Protein AF-T0U443-F1 (afdb_monomer)

Secondary structure (DSSP, 8-state):
----HHHHHHHTTT--TT--EEEEEEEEEETTEEEEEEEEEEE-----EEEEES-GGGHHHHHHHHHHSEEEEEEEEEETTTTEEEEEEEEEE---HHHHHHHHHHSSEEEE-

pLDDT: mean 70.46, std 12.58, range [42.12, 86.62]

Radius of gyration: 17.93 Å; Cα contacts (8 Å, |Δi|>4): 178; chains: 1; bounding box: 34×36×50 Å

Solvent-accessible surface area (backbone atoms only — not comparable to full-atom values): 6724 Å² total; per-residue (Å²): 137,77,81,55,68,78,59,45,68,72,40,58,84,72,60,54,94,90,66,52,64,45,74,46,53,54,76,42,77,54,93,94,38,84,42,62,47,75,75,46,79,44,66,54,61,80,52,29,40,36,37,33,28,60,61,72,92,47,48,70,58,50,52,52,52,44,66,74,38,65,39,83,28,43,36,32,42,31,29,60,74,78,70,40,78,45,70,48,80,96,45,32,26,51,97,42,73,68,59,50,52,61,42,51,77,74,26,81,43,74,46,83,76

Foldseek 3Di:
DDDDVVNCVVCVVVDDPPWAKDFDFDWDADPNDTDTDTPDIATPDPKAKEFEAQDCPCVVVLQVLLVVFADRHWYWYAHPPVRDIDTDDPGHGDPDVVSLVVSVVHTVDIDID

Structure (mmCIF, N/CA/C/O backbone):
data_AF-T0U443-F1
#
_entry.id   AF-T0U443-F1
#
loop_
_atom_site.group_PDB
_atom_site.id
_atom_site.type_symbol
_atom_site.label_atom_id
_atom_site.label_alt_id
_atom_site.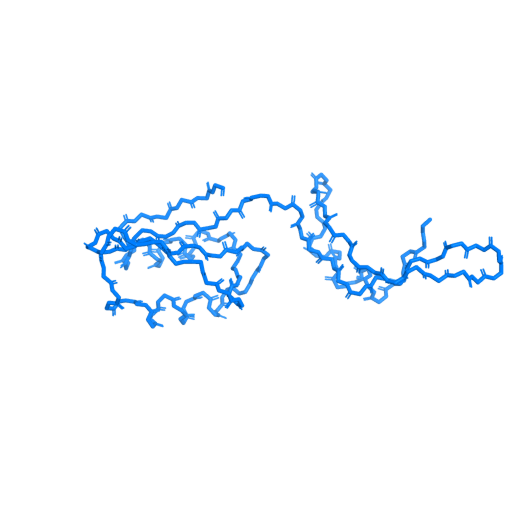label_comp_id
_atom_site.label_asym_id
_atom_site.label_entity_id
_atom_site.label_seq_id
_atom_site.pdbx_PDB_ins_code
_atom_site.Cartn_x
_atom_site.Cartn_y
_atom_site.Cartn_z
_atom_site.occupancy
_atom_site.B_iso_or_equiv
_atom_site.auth_seq_id
_atom_site.auth_comp_id
_atom_site.auth_asym_id
_atom_site.auth_atom_id
_atom_site.pdbx_PDB_model_num
ATOM 1 N N . MET A 1 1 ? 9.641 -17.216 -24.877 1.00 45.38 1 MET A N 1
ATOM 2 C CA . MET A 1 1 ? 9.963 -16.451 -23.655 1.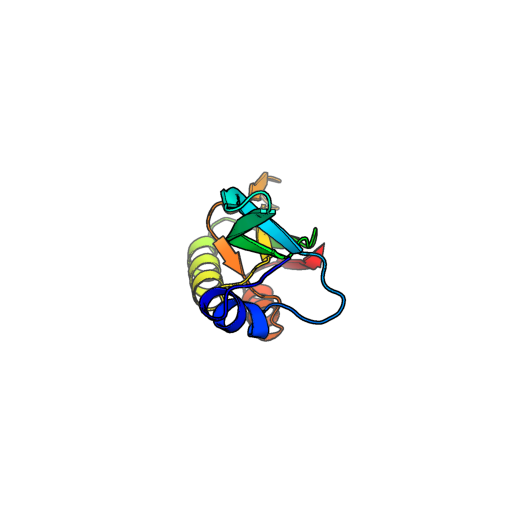00 45.38 1 MET A CA 1
ATOM 3 C C . MET A 1 1 ? 10.814 -17.357 -22.782 1.00 45.38 1 MET A C 1
ATOM 5 O O . MET A 1 1 ? 10.362 -18.453 -22.486 1.00 45.38 1 MET A O 1
ATOM 9 N N . THR A 1 2 ? 12.047 -16.969 -22.462 1.00 43.12 2 THR A N 1
ATOM 10 C CA . THR A 1 2 ? 12.958 -17.793 -21.651 1.00 43.12 2 THR A CA 1
ATOM 11 C C . THR A 1 2 ? 13.102 -17.120 -20.297 1.00 43.12 2 THR A C 1
ATOM 13 O O . THR A 1 2 ? 13.624 -16.013 -20.217 1.00 43.12 2 THR A O 1
ATOM 16 N N . LEU A 1 3 ? 12.569 -17.749 -19.253 1.00 42.12 3 LEU A N 1
ATOM 17 C CA . LEU A 1 3 ? 12.706 -17.277 -17.880 1.00 42.12 3 LEU A CA 1
ATOM 18 C C . LEU A 1 3 ? 14.033 -17.794 -17.326 1.00 42.12 3 LEU A C 1
ATOM 20 O O . LEU A 1 3 ? 14.283 -18.998 -17.334 1.00 42.12 3 LEU A O 1
ATOM 24 N N . PHE A 1 4 ? 14.886 -16.885 -16.861 1.00 52.31 4 PHE A N 1
ATOM 25 C CA . PHE A 1 4 ? 16.109 -17.265 -16.165 1.00 52.31 4 PHE A CA 1
ATOM 26 C C . PHE A 1 4 ? 15.750 -17.861 -14.791 1.00 52.31 4 PHE A C 1
ATOM 28 O O . PHE A 1 4 ? 14.891 -17.310 -14.091 1.00 52.31 4 PHE A O 1
ATOM 35 N N . PRO A 1 5 ? 16.388 -18.972 -14.381 1.00 49.19 5 PRO A N 1
ATOM 36 C CA . PRO A 1 5 ? 16.029 -19.699 -13.161 1.00 49.19 5 PRO A CA 1
ATOM 37 C C . PRO A 1 5 ? 16.182 -18.858 -11.881 1.00 49.19 5 PRO A C 1
ATOM 39 O O . PRO A 1 5 ? 15.436 -19.055 -10.924 1.00 49.19 5 PRO A O 1
ATOM 42 N N . GLU A 1 6 ? 17.079 -17.871 -11.875 1.00 45.06 6 GLU A N 1
ATOM 43 C CA . GLU A 1 6 ? 17.308 -16.964 -10.738 1.00 45.06 6 GLU A CA 1
ATOM 44 C C . GLU A 1 6 ? 16.124 -16.015 -10.487 1.00 45.06 6 GLU A C 1
ATOM 46 O O . GLU A 1 6 ? 15.770 -15.723 -9.344 1.00 45.06 6 GLU A O 1
ATOM 51 N N . THR A 1 7 ? 15.456 -15.583 -11.559 1.00 47.66 7 THR A N 1
ATOM 52 C CA . THR A 1 7 ? 14.219 -14.799 -11.499 1.00 47.66 7 THR A CA 1
ATOM 53 C C . THR A 1 7 ? 13.030 -15.697 -11.161 1.00 47.66 7 THR A C 1
ATOM 55 O O . THR A 1 7 ? 12.191 -15.330 -10.341 1.00 47.66 7 THR A O 1
ATOM 58 N N . TYR A 1 8 ? 12.980 -16.904 -11.732 1.00 47.75 8 TYR A N 1
ATOM 59 C CA . TYR A 1 8 ? 11.914 -17.866 -11.460 1.00 47.75 8 TYR A CA 1
ATOM 60 C C . TYR A 1 8 ? 11.851 -18.228 -9.972 1.00 47.75 8 TYR A C 1
ATOM 62 O O . TYR A 1 8 ? 10.782 -18.161 -9.387 1.00 47.75 8 TYR A O 1
ATOM 70 N N . ASN A 1 9 ? 12.980 -18.487 -9.309 1.00 50.66 9 ASN A N 1
ATOM 71 C CA . ASN A 1 9 ? 12.982 -18.856 -7.887 1.00 50.66 9 ASN A CA 1
ATOM 72 C C . ASN A 1 9 ? 12.467 -17.744 -6.950 1.00 50.66 9 ASN A C 1
ATOM 74 O O . ASN A 1 9 ? 11.809 -18.036 -5.955 1.00 50.66 9 ASN A O 1
ATOM 78 N N . ARG A 1 10 ? 12.713 -16.462 -7.266 1.00 51.81 10 ARG A N 1
ATOM 79 C CA . ARG A 1 10 ? 12.189 -15.334 -6.468 1.00 51.81 10 ARG A CA 1
ATOM 80 C C . ARG A 1 10 ? 10.702 -15.081 -6.685 1.00 51.81 10 ARG A C 1
ATOM 82 O O . ARG A 1 10 ? 10.015 -14.683 -5.748 1.00 51.81 10 ARG A O 1
ATOM 89 N N . PHE A 1 11 ? 10.208 -15.302 -7.900 1.00 51.84 11 PHE A N 1
ATOM 90 C CA . PHE A 1 11 ? 8.817 -15.028 -8.247 1.00 51.84 11 PHE A CA 1
ATOM 91 C C . PHE A 1 11 ? 7.921 -16.269 -8.215 1.00 51.84 11 PHE A C 1
ATOM 93 O O . PHE A 1 11 ? 6.710 -16.111 -8.171 1.00 51.84 11 PHE A O 1
ATOM 100 N N . SER A 1 12 ? 8.457 -17.489 -8.130 1.00 46.56 12 SER A N 1
ATOM 101 C CA . SER A 1 12 ? 7.655 -18.721 -8.066 1.00 46.56 12 SER A CA 1
ATOM 102 C C . SER A 1 12 ? 6.815 -18.817 -6.786 1.00 46.56 12 SER A C 1
ATOM 104 O O . SER A 1 12 ? 5.782 -19.475 -6.804 1.00 46.56 12 SER A O 1
ATOM 106 N N . SER A 1 13 ? 7.200 -18.132 -5.701 1.00 50.38 13 SER A N 1
ATOM 107 C CA . SER A 1 13 ? 6.357 -17.998 -4.496 1.00 50.38 13 SER A CA 1
ATOM 108 C C . SER A 1 13 ? 5.279 -16.908 -4.611 1.00 50.38 13 SER A C 1
ATOM 110 O O . SER A 1 13 ? 4.326 -16.905 -3.837 1.00 50.38 13 SER A O 1
ATOM 112 N N . LEU A 1 14 ? 5.421 -15.971 -5.556 1.00 50.62 14 LEU A N 1
ATOM 113 C CA . LEU A 1 14 ? 4.515 -14.830 -5.779 1.00 50.62 14 LEU A CA 1
ATOM 114 C C . LEU A 1 14 ? 3.580 -15.033 -6.980 1.00 50.62 14 LEU A C 1
ATOM 116 O O . LEU A 1 14 ? 2.516 -14.411 -7.046 1.00 50.62 14 LEU A O 1
ATOM 120 N N . ILE A 1 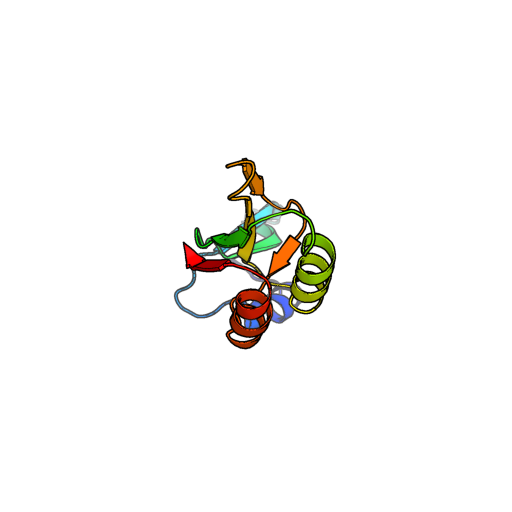15 ? 3.969 -15.889 -7.923 1.00 53.59 15 ILE A N 1
ATOM 121 C CA . ILE A 1 15 ? 3.215 -16.224 -9.125 1.00 53.59 15 ILE A CA 1
ATOM 122 C C . ILE A 1 15 ? 2.295 -17.397 -8.795 1.00 53.59 15 ILE A C 1
ATOM 124 O O . ILE A 1 15 ? 2.694 -18.555 -8.846 1.00 53.59 15 ILE A O 1
ATOM 128 N N . LYS A 1 16 ? 1.050 -17.086 -8.428 1.00 48.97 16 LYS A N 1
ATOM 129 C CA . LYS A 1 16 ? -0.032 -18.070 -8.416 1.00 48.97 16 LYS A CA 1
ATOM 130 C C . LYS A 1 16 ? -0.624 -18.143 -9.819 1.00 48.97 16 LYS A C 1
ATOM 132 O O . LYS A 1 16 ? -0.865 -17.110 -10.445 1.00 48.97 16 LYS A O 1
ATOM 137 N N . GLU A 1 17 ? -0.872 -19.359 -10.295 1.00 42.81 17 GLU A N 1
ATOM 138 C CA . GLU A 1 17 ? -1.655 -19.585 -11.512 1.00 42.81 17 GLU A CA 1
ATOM 139 C C . GLU A 1 17 ? -2.965 -18.778 -11.456 1.00 42.81 17 GLU A C 1
ATOM 141 O O . GLU A 1 17 ? -3.684 -18.809 -10.457 1.00 42.81 17 GLU A O 1
ATOM 146 N N . GLY A 1 18 ? -3.235 -18.004 -12.512 1.00 44.47 18 GLY A N 1
ATOM 147 C CA . GLY A 1 18 ? -4.407 -17.125 -12.618 1.00 44.47 18 GLY A CA 1
ATOM 148 C C . GLY A 1 18 ? -4.203 -15.661 -12.197 1.00 44.47 18 GLY A C 1
ATOM 149 O O . GLY A 1 18 ? -5.141 -14.875 -12.312 1.00 44.47 18 GLY A O 1
ATOM 150 N N . GLY A 1 19 ? -3.013 -15.261 -11.735 1.00 49.69 19 GLY A N 1
ATOM 151 C CA . GLY A 1 19 ? -2.697 -13.854 -11.458 1.00 49.69 19 GLY A CA 1
ATOM 152 C C . GLY A 1 19 ? -2.267 -13.079 -12.710 1.00 49.69 19 GLY A C 1
ATOM 153 O O . GLY A 1 19 ? -1.519 -13.588 -13.543 1.00 49.69 19 GLY A O 1
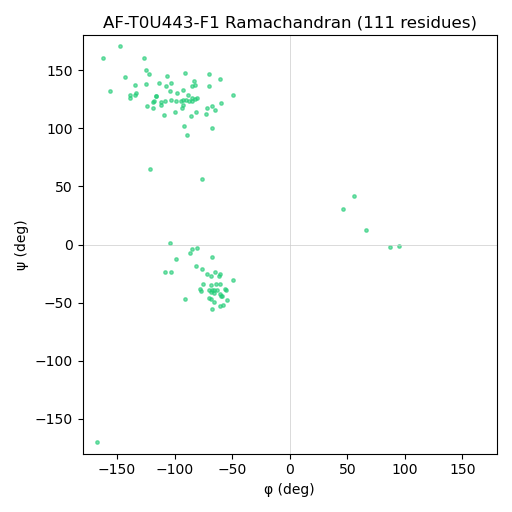ATOM 154 N N . PHE A 1 20 ? -2.702 -11.824 -12.836 1.00 54.53 20 PHE A N 1
ATOM 155 C CA . PHE A 1 20 ? -2.115 -10.888 -13.796 1.00 54.53 20 PHE A CA 1
ATOM 156 C C . PHE A 1 20 ? -0.853 -10.281 -13.175 1.00 54.53 20 PHE A C 1
ATOM 158 O O . PHE A 1 20 ? -0.866 -9.903 -12.004 1.00 54.53 20 PHE A O 1
ATOM 165 N N . TYR A 1 21 ? 0.229 -10.154 -13.945 1.00 60.81 21 TYR A N 1
ATOM 166 C CA . TYR A 1 21 ? 1.505 -9.593 -13.484 1.00 60.81 21 TYR A CA 1
ATOM 167 C C . TYR A 1 21 ? 2.035 -8.577 -14.503 1.00 60.81 21 TYR A C 1
ATOM 169 O O . TYR A 1 21 ? 2.111 -8.871 -15.695 1.00 60.81 21 TYR A O 1
ATOM 177 N N . TYR A 1 22 ? 2.416 -7.389 -14.034 1.00 60.78 22 TYR A N 1
ATOM 178 C CA . TYR A 1 22 ? 3.203 -6.428 -14.795 1.00 60.78 22 TYR A CA 1
ATOM 179 C C . TYR A 1 22 ? 4.669 -6.833 -14.707 1.00 60.78 22 TYR A C 1
ATOM 181 O O . TYR A 1 22 ? 5.281 -6.807 -13.639 1.00 60.78 22 TYR A O 1
ATOM 189 N N . LEU A 1 23 ? 5.225 -7.225 -15.847 1.00 68.25 23 LEU A N 1
ATOM 190 C CA . LEU A 1 23 ? 6.631 -7.566 -15.982 1.00 68.25 23 LEU A CA 1
ATOM 191 C C . LEU A 1 23 ? 7.348 -6.365 -16.594 1.00 68.25 23 LEU A C 1
ATOM 193 O O . LEU A 1 23 ? 7.103 -6.014 -17.747 1.00 68.25 23 LEU A O 1
ATOM 197 N N . THR A 1 24 ? 8.242 -5.749 -15.832 1.00 67.38 24 THR A N 1
ATOM 198 C CA . THR A 1 24 ? 9.094 -4.662 -16.310 1.00 67.38 24 THR A CA 1
ATOM 199 C C . THR A 1 24 ? 10.483 -5.229 -16.545 1.00 67.38 24 THR A C 1
ATOM 201 O O . THR A 1 24 ? 11.097 -5.828 -15.663 1.00 67.38 24 THR A O 1
ATOM 204 N N . GLY A 1 25 ? 11.000 -5.073 -17.755 1.00 70.81 25 GLY A N 1
ATOM 205 C CA . GLY A 1 25 ? 12.280 -5.653 -18.123 1.00 70.81 25 GLY A CA 1
ATOM 206 C C . GLY A 1 25 ? 12.867 -5.001 -19.357 1.00 70.81 25 GLY A C 1
ATOM 207 O O . GLY A 1 25 ? 12.163 -4.360 -20.136 1.00 70.81 25 GLY A O 1
ATOM 208 N N . LYS A 1 26 ? 14.176 -5.164 -19.527 1.00 73.88 26 LYS A N 1
ATOM 209 C CA . LYS A 1 26 ? 14.885 -4.666 -20.700 1.00 73.88 26 LYS A CA 1
ATOM 210 C C . LYS A 1 26 ? 14.830 -5.731 -21.787 1.00 73.88 26 LYS A C 1
ATOM 212 O O . LYS A 1 26 ? 15.256 -6.865 -21.569 1.00 73.88 26 LYS A O 1
ATOM 217 N N . ILE A 1 27 ? 14.309 -5.368 -22.952 1.00 73.88 27 ILE A N 1
ATOM 218 C CA . ILE A 1 27 ? 14.350 -6.232 -24.131 1.00 73.88 27 ILE A CA 1
ATOM 219 C C . ILE A 1 27 ? 15.737 -6.099 -24.758 1.00 73.88 27 ILE A C 1
ATOM 221 O O . ILE A 1 27 ? 16.205 -4.990 -25.012 1.00 73.88 27 ILE A O 1
ATOM 225 N N . GLN A 1 28 ? 16.409 -7.227 -24.965 1.00 76.31 28 GLN A N 1
ATOM 226 C CA . GLN A 1 28 ? 17.676 -7.308 -25.680 1.00 76.31 28 GLN A CA 1
ATOM 227 C C . GLN A 1 28 ? 17.549 -8.312 -26.819 1.00 76.31 28 GLN A C 1
ATOM 229 O O . GLN A 1 28 ? 16.976 -9.387 -26.654 1.00 76.31 28 GLN A O 1
ATOM 234 N N . GLU A 1 29 ? 18.098 -7.962 -27.973 1.00 75.19 29 GLU A N 1
ATOM 235 C CA . GLU A 1 29 ? 18.216 -8.877 -29.098 1.00 75.19 29 GLU A CA 1
ATOM 236 C C . GLU A 1 29 ? 19.580 -9.561 -29.037 1.00 75.19 29 GLU A C 1
ATOM 238 O O . GLU A 1 29 ? 20.619 -8.902 -28.959 1.00 75.19 29 GLU A O 1
ATOM 243 N N . ARG A 1 30 ? 19.581 -10.894 -29.024 1.00 76.06 30 ARG A N 1
ATOM 244 C CA . ARG A 1 30 ? 20.804 -11.695 -29.065 1.00 76.06 30 ARG A CA 1
ATOM 245 C C . ARG A 1 30 ? 20.561 -12.870 -30.002 1.00 76.06 30 ARG A C 1
ATOM 247 O O . ARG A 1 30 ? 19.565 -13.574 -29.842 1.00 76.06 30 ARG A O 1
ATOM 254 N N . ASP A 1 31 ? 21.430 -13.046 -30.994 1.00 70.50 31 ASP A N 1
ATOM 255 C CA . ASP A 1 31 ? 21.291 -14.094 -32.020 1.00 70.50 31 ASP A CA 1
ATOM 256 C C . ASP A 1 31 ? 19.943 -14.048 -32.777 1.00 70.50 31 ASP A C 1
ATOM 258 O O . ASP A 1 31 ? 19.281 -15.064 -32.990 1.00 70.50 31 ASP A O 1
ATOM 262 N N . GLY A 1 32 ? 19.471 -12.844 -33.128 1.00 77.94 32 GLY A N 1
ATOM 263 C CA . GLY A 1 32 ? 18.199 -12.659 -33.845 1.00 77.94 32 GLY A CA 1
ATOM 264 C C . GLY A 1 32 ? 16.956 -13.063 -33.042 1.00 77.94 32 GLY A C 1
ATOM 265 O O . GLY A 1 32 ? 15.862 -13.186 -33.593 1.00 77.94 32 GLY A O 1
ATOM 266 N N . ARG A 1 33 ? 17.105 -13.294 -31.731 1.00 72.44 33 ARG A N 1
ATOM 267 C CA . ARG A 1 33 ? 16.008 -13.603 -30.815 1.00 72.44 33 ARG A CA 1
ATOM 268 C C . ARG A 1 33 ? 15.874 -12.497 -29.781 1.00 72.44 33 ARG A C 1
ATOM 270 O O . ARG A 1 33 ? 16.822 -12.156 -29.076 1.00 72.44 33 ARG A O 1
ATOM 277 N N . LEU A 1 34 ? 14.657 -11.980 -29.658 1.00 70.12 34 LEU A N 1
ATOM 278 C CA . LEU A 1 34 ? 14.287 -11.048 -28.601 1.00 70.12 34 LEU A CA 1
ATOM 279 C C . LEU A 1 34 ? 14.215 -11.805 -27.268 1.00 70.12 34 LEU A C 1
ATOM 281 O O . LEU A 1 34 ? 13.408 -12.721 -27.093 1.00 70.12 34 LEU A O 1
ATOM 285 N N . GLN A 1 35 ? 15.064 -11.416 -26.323 1.00 65.50 35 GLN A N 1
ATOM 286 C CA . GLN A 1 35 ? 15.075 -11.909 -24.952 1.00 65.50 35 GLN A CA 1
ATOM 287 C C . GLN A 1 35 ? 14.755 -10.759 -24.001 1.00 65.50 35 GLN A C 1
ATOM 289 O O . GLN A 1 35 ? 15.376 -9.699 -24.041 1.00 65.50 35 GLN A O 1
ATOM 294 N N . MET A 1 36 ? 13.776 -10.964 -23.126 1.00 64.38 36 MET A N 1
ATOM 295 C CA . MET A 1 36 ? 13.442 -9.998 -22.086 1.00 64.38 36 MET A CA 1
ATOM 296 C C . MET A 1 36 ? 14.199 -10.362 -20.814 1.00 64.38 36 MET A C 1
ATOM 298 O O . MET A 1 36 ? 13.973 -11.427 -20.242 1.00 64.38 36 MET A O 1
ATOM 302 N N . ILE A 1 37 ? 15.079 -9.470 -20.365 1.00 69.94 37 ILE A N 1
ATOM 303 C CA . ILE A 1 37 ? 15.671 -9.567 -19.034 1.00 69.94 37 ILE A CA 1
ATOM 304 C C . ILE A 1 37 ? 14.712 -8.896 -18.063 1.00 69.94 37 ILE A C 1
ATOM 306 O O . ILE A 1 37 ? 14.521 -7.679 -18.105 1.00 69.94 37 ILE A O 1
ATOM 310 N N . LEU A 1 38 ? 14.088 -9.709 -17.217 1.00 64.31 38 LEU A N 1
ATOM 311 C CA . LEU A 1 38 ? 13.160 -9.242 -16.202 1.00 64.31 38 LEU A CA 1
ATOM 312 C C . LEU A 1 38 ? 13.920 -8.425 -15.151 1.00 64.31 38 LEU A C 1
ATOM 314 O O . LEU A 1 38 ? 14.824 -8.950 -14.504 1.00 64.31 38 LEU A O 1
ATOM 318 N N . ALA A 1 39 ? 13.563 -7.154 -14.991 1.00 64.12 39 ALA A N 1
ATOM 319 C CA . ALA A 1 39 ? 14.114 -6.305 -13.940 1.00 64.12 39 ALA A CA 1
ATOM 320 C C . ALA A 1 39 ? 13.235 -6.387 -12.684 1.00 64.12 39 ALA A C 1
ATOM 322 O O . ALA A 1 39 ? 13.733 -6.629 -11.589 1.00 64.12 39 ALA A O 1
ATOM 323 N N . GLU A 1 40 ? 11.918 -6.276 -12.866 1.00 57.72 40 GLU A N 1
ATOM 324 C CA . GLU A 1 40 ? 10.912 -6.358 -11.811 1.00 57.72 40 GLU A CA 1
ATOM 325 C C . GLU A 1 40 ? 9.659 -7.079 -12.318 1.00 57.72 40 GLU A C 1
ATOM 327 O O . GLU A 1 40 ? 9.244 -6.910 -13.464 1.00 57.72 40 GLU A O 1
ATOM 332 N N . ALA A 1 41 ? 9.029 -7.861 -11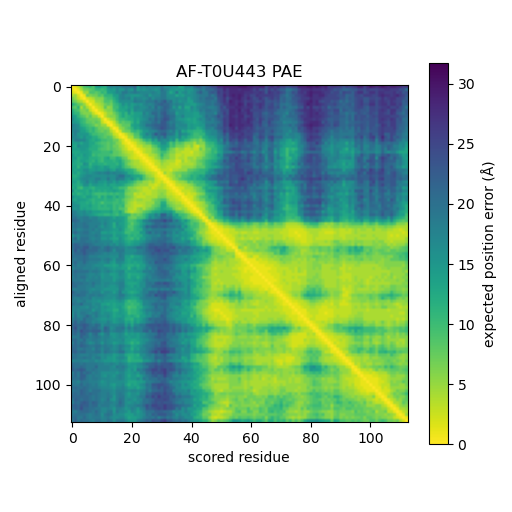.445 1.00 59.00 41 ALA A N 1
ATOM 333 C CA . ALA A 1 41 ? 7.671 -8.350 -11.637 1.00 59.00 41 ALA A CA 1
ATOM 334 C C . ALA A 1 41 ? 6.808 -7.821 -10.495 1.00 59.00 41 ALA A C 1
ATOM 336 O O . ALA A 1 41 ? 7.091 -8.059 -9.321 1.00 59.00 41 ALA A O 1
ATOM 337 N N . GLN A 1 42 ? 5.749 -7.103 -10.844 1.00 59.19 42 GLN A N 1
ATOM 338 C CA . GLN A 1 42 ? 4.731 -6.635 -9.915 1.00 59.19 42 GLN A CA 1
ATOM 339 C C . GLN A 1 42 ? 3.426 -7.350 -10.240 1.00 59.19 42 GLN A C 1
ATOM 341 O O . GLN A 1 42 ? 3.085 -7.537 -11.404 1.00 59.19 42 GLN A O 1
ATOM 346 N N . LEU A 1 43 ? 2.682 -7.775 -9.222 1.00 57.34 43 LEU A N 1
ATOM 347 C CA . LEU A 1 43 ? 1.331 -8.286 -9.432 1.00 57.34 43 LEU A CA 1
ATOM 348 C C . LEU A 1 43 ? 0.506 -7.157 -10.071 1.00 57.34 43 LEU A C 1
ATOM 350 O O . LEU A 1 43 ? 0.394 -6.074 -9.501 1.00 57.34 43 LEU A O 1
ATOM 354 N N . ALA A 1 44 ? -0.067 -7.396 -11.249 1.00 51.41 44 ALA A N 1
ATOM 355 C CA . ALA A 1 44 ? -1.031 -6.513 -11.895 1.00 51.41 44 ALA A CA 1
ATOM 356 C C . ALA A 1 44 ? -2.385 -6.661 -11.202 1.00 51.41 44 ALA A C 1
ATOM 358 O O . ALA A 1 44 ? -3.393 -7.005 -11.816 1.00 51.41 44 ALA A O 1
ATOM 359 N N . THR A 1 45 ? -2.393 -6.436 -9.892 1.00 56.88 45 THR A N 1
ATOM 360 C CA . THR A 1 45 ? -3.628 -6.274 -9.150 1.00 56.88 45 THR A CA 1
ATOM 361 C C . THR A 1 45 ? -3.958 -4.791 -9.085 1.00 56.88 45 THR A C 1
ATOM 363 O O . THR A 1 45 ? -3.105 -3.953 -8.792 1.00 56.88 45 THR A O 1
ATOM 366 N N . ASN A 1 46 ? -5.211 -4.460 -9.380 1.00 57.94 46 ASN A N 1
ATOM 367 C CA . ASN A 1 46 ? -5.760 -3.143 -9.072 1.00 57.94 46 ASN A CA 1
ATOM 368 C C . ASN A 1 46 ? -6.182 -3.038 -7.602 1.00 57.94 46 ASN A C 1
ATOM 370 O O . ASN A 1 46 ? -6.588 -1.954 -7.193 1.00 57.94 46 ASN A O 1
ATOM 374 N N . GLU A 1 47 ? -6.073 -4.122 -6.821 1.00 66.50 47 GLU A N 1
ATOM 375 C CA . GLU A 1 47 ? -6.411 -4.111 -5.402 1.00 66.50 47 GLU A CA 1
ATOM 376 C C . GLU A 1 47 ? -5.451 -3.189 -4.645 1.00 66.50 47 GLU A C 1
ATOM 378 O O . GLU A 1 47 ? -4.244 -3.419 -4.538 1.00 66.50 47 GLU A O 1
ATOM 383 N N . LYS A 1 48 ? -6.013 -2.130 -4.082 1.00 77.00 48 LYS A N 1
ATOM 384 C CA . LYS A 1 48 ? -5.363 -1.215 -3.158 1.00 77.00 48 LYS A CA 1
ATOM 385 C C . LYS A 1 48 ? -5.915 -1.475 -1.772 1.00 77.00 48 LYS A C 1
ATOM 387 O O . LYS A 1 48 ? -7.096 -1.782 -1.582 1.00 77.00 48 LYS A O 1
ATOM 392 N N . PHE A 1 49 ? -5.047 -1.332 -0.787 1.00 81.81 49 PHE A N 1
ATOM 393 C CA . PHE A 1 49 ? -5.430 -1.477 0.598 1.00 81.81 49 PHE A CA 1
ATOM 394 C C . PHE A 1 49 ? -5.821 -0.117 1.167 1.00 81.81 49 PHE A C 1
ATOM 396 O O . PHE A 1 49 ? -4.967 0.720 1.450 1.00 81.81 49 PHE A O 1
ATOM 403 N N . TRP A 1 50 ? -7.121 0.119 1.288 1.00 85.00 50 TRP A N 1
ATOM 404 C CA . TRP A 1 50 ? -7.681 1.342 1.842 1.00 85.00 50 TRP A CA 1
ATOM 405 C C . TRP A 1 50 ? -7.825 1.215 3.350 1.00 85.00 50 TRP A C 1
ATOM 407 O O . TRP A 1 50 ? -8.444 0.282 3.853 1.00 85.00 50 TRP A O 1
ATOM 417 N N . ILE A 1 51 ? -7.303 2.195 4.067 1.00 84.19 51 ILE A N 1
ATOM 418 C CA . ILE A 1 51 ? -7.349 2.283 5.517 1.00 84.19 51 ILE A CA 1
ATOM 419 C C . ILE A 1 51 ? -7.988 3.619 5.865 1.00 84.19 51 ILE A C 1
ATOM 421 O O . ILE A 1 51 ? -7.476 4.674 5.497 1.00 84.19 51 ILE A O 1
ATOM 425 N N . GLN A 1 52 ? -9.112 3.577 6.565 1.00 85.50 52 GLN A N 1
ATOM 426 C CA . GLN A 1 52 ? -9.829 4.750 7.035 1.00 85.50 52 GLN A CA 1
ATOM 427 C C . GLN A 1 52 ? -9.483 5.009 8.498 1.00 85.50 52 GLN A C 1
ATOM 429 O O . GLN A 1 52 ? -9.644 4.141 9.356 1.00 85.50 52 GLN A O 1
ATOM 434 N N . LEU A 1 53 ? -8.992 6.211 8.757 1.00 84.50 53 LEU A N 1
ATOM 435 C CA . LEU A 1 53 ? -8.445 6.677 10.021 1.00 84.50 53 LEU A CA 1
ATOM 436 C C . LEU A 1 53 ? -9.216 7.905 10.473 1.00 84.50 53 LEU A C 1
ATOM 438 O O . LEU A 1 53 ? -9.621 8.708 9.640 1.00 84.50 53 LEU A O 1
ATOM 442 N N . LEU A 1 54 ? -9.367 8.079 11.782 1.00 79.94 54 LEU A N 1
ATOM 443 C CA . LEU A 1 54 ? -9.851 9.343 12.335 1.00 79.94 54 LEU A CA 1
ATOM 444 C C . LEU A 1 54 ? -8.811 10.441 12.121 1.00 79.94 54 LEU A C 1
ATOM 446 O O . LEU A 1 54 ? -9.104 11.438 11.476 1.00 79.94 54 LEU A O 1
ATOM 450 N N . ASP A 1 55 ? -7.589 10.205 12.598 1.00 79.44 55 ASP A N 1
ATOM 451 C CA . ASP A 1 55 ? -6.522 11.200 12.668 1.00 79.44 55 ASP A CA 1
ATOM 452 C C . ASP A 1 55 ? -5.134 10.556 12.476 1.00 79.44 55 ASP A C 1
ATOM 454 O O . ASP A 1 55 ? -4.982 9.328 12.483 1.00 79.44 55 ASP A O 1
ATOM 458 N N . HIS A 1 56 ? -4.104 11.389 12.333 1.00 79.25 56 HIS A N 1
ATOM 459 C CA . HIS A 1 56 ? -2.706 10.988 12.231 1.00 79.25 56 HIS A CA 1
ATOM 460 C C . HIS A 1 56 ? -2.116 10.375 13.508 1.00 79.25 56 HIS A C 1
ATOM 462 O O . HIS A 1 56 ? -1.048 9.794 13.4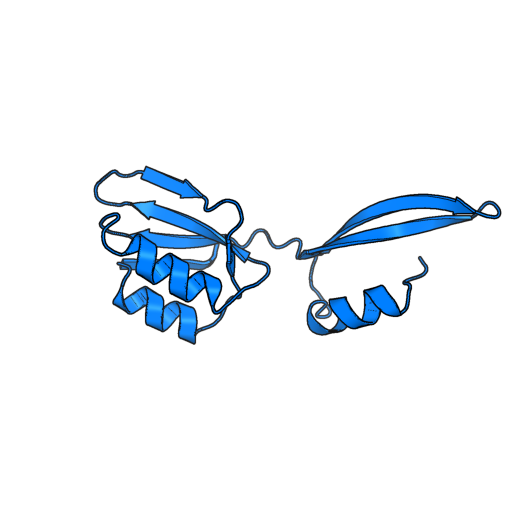22 1.00 79.25 56 HIS A O 1
ATOM 468 N N . ARG A 1 57 ? -2.770 10.412 14.678 1.00 78.62 57 ARG A N 1
ATOM 469 C CA . ARG A 1 57 ? -2.233 9.833 15.939 1.00 78.62 57 ARG A CA 1
ATOM 470 C C . ARG A 1 57 ? -1.700 8.396 15.856 1.00 78.62 57 ARG A C 1
ATOM 472 O O . ARG A 1 57 ? -0.844 8.025 16.655 1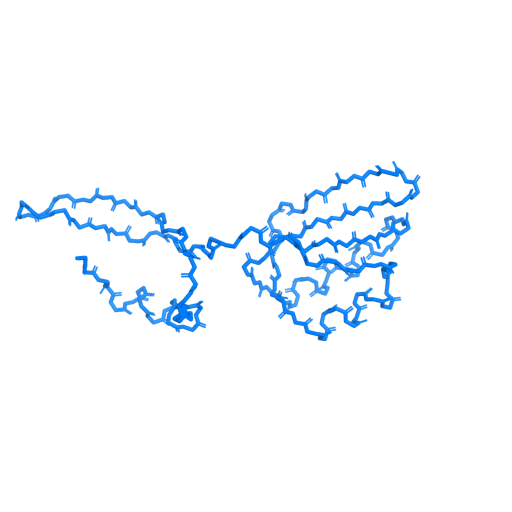.00 78.62 57 ARG A O 1
ATOM 479 N N . GLN A 1 58 ? -2.252 7.573 14.969 1.00 74.81 58 GLN A N 1
ATOM 480 C CA . GLN A 1 58 ? -1.929 6.146 14.851 1.00 74.81 58 GLN A CA 1
ATOM 481 C C . GLN A 1 58 ? -1.025 5.842 13.644 1.00 74.81 58 GLN A C 1
ATOM 483 O O . GLN A 1 58 ? -0.677 4.682 13.418 1.00 74.81 58 GLN A O 1
ATOM 488 N N . ASP A 1 59 ? -0.618 6.861 12.877 1.00 77.75 59 ASP A N 1
ATOM 489 C CA . ASP A 1 59 ? 0.161 6.724 11.643 1.00 77.75 59 ASP A CA 1
ATOM 490 C C . ASP A 1 59 ? 1.454 5.925 11.862 1.00 77.75 59 ASP A C 1
ATOM 492 O O . ASP A 1 59 ? 1.719 4.966 11.142 1.00 77.75 59 ASP A O 1
ATOM 496 N N . LYS A 1 60 ? 2.225 6.242 12.906 1.00 80.75 60 LYS A N 1
ATOM 497 C CA . LYS A 1 60 ? 3.493 5.574 13.227 1.00 80.75 60 LYS A CA 1
ATOM 498 C C . LYS A 1 60 ? 3.312 4.099 13.569 1.00 80.75 60 LYS A C 1
ATOM 500 O O . LYS A 1 60 ? 4.143 3.273 13.179 1.00 80.75 60 LYS A O 1
ATOM 505 N N . THR A 1 61 ? 2.242 3.766 14.287 1.00 83.31 61 THR A N 1
ATOM 506 C CA . THR A 1 61 ? 1.919 2.382 14.654 1.00 83.31 61 THR A CA 1
ATOM 507 C C . THR A 1 61 ? 1.534 1.594 13.412 1.00 83.31 61 THR A C 1
ATOM 509 O O . THR A 1 61 ? 2.100 0.533 13.158 1.00 83.31 61 THR A O 1
ATOM 512 N N . ILE A 1 62 ? 0.662 2.166 12.579 1.00 81.69 62 ILE A N 1
ATOM 513 C CA . ILE A 1 62 ? 0.250 1.587 11.299 1.00 81.69 62 ILE A CA 1
ATOM 514 C C . ILE A 1 62 ? 1.470 1.367 10.418 1.00 81.69 62 ILE A C 1
ATOM 516 O O . ILE A 1 62 ? 1.704 0.249 9.988 1.00 81.69 62 ILE A O 1
ATOM 520 N N . LEU A 1 63 ? 2.306 2.384 10.212 1.00 80.69 63 LEU A N 1
ATOM 521 C CA . LEU A 1 63 ? 3.533 2.276 9.422 1.00 80.69 63 LEU A CA 1
ATOM 522 C C . LEU A 1 63 ? 4.452 1.163 9.936 1.00 80.69 63 LEU A C 1
ATOM 524 O O . LEU A 1 63 ? 5.022 0.430 9.131 1.00 80.69 63 LEU A O 1
ATOM 528 N N . SER A 1 64 ? 4.564 0.997 11.256 1.00 84.00 64 SER A N 1
ATOM 529 C CA . SER A 1 64 ? 5.346 -0.087 11.859 1.00 84.00 64 SER A CA 1
ATOM 530 C C . SER A 1 64 ? 4.749 -1.466 11.569 1.00 84.00 64 SER A C 1
ATOM 532 O O . SER A 1 64 ? 5.496 -2.386 11.239 1.00 84.00 64 SER A O 1
ATOM 534 N N . ILE A 1 65 ? 3.423 -1.609 11.633 1.00 82.69 65 ILE A N 1
ATOM 535 C CA . ILE A 1 65 ? 2.708 -2.847 11.285 1.00 82.69 65 ILE A CA 1
ATOM 536 C C . ILE A 1 65 ? 2.852 -3.137 9.788 1.00 82.69 65 ILE A C 1
ATOM 538 O O . ILE A 1 65 ? 3.285 -4.222 9.413 1.00 82.69 65 ILE A O 1
ATOM 542 N N . LEU A 1 66 ? 2.592 -2.156 8.921 1.00 80.81 66 LEU A N 1
ATOM 543 C CA . LEU A 1 66 ? 2.745 -2.292 7.470 1.00 80.81 66 LEU A CA 1
ATOM 544 C C . LEU A 1 66 ? 4.179 -2.721 7.108 1.00 80.81 66 LEU A C 1
ATOM 546 O O . LEU A 1 66 ? 4.376 -3.569 6.245 1.00 80.81 66 LEU A O 1
ATOM 550 N N . LYS A 1 67 ? 5.189 -2.193 7.813 1.00 80.81 67 LYS A N 1
ATOM 551 C CA . LYS A 1 67 ? 6.601 -2.550 7.615 1.00 80.81 67 LYS A CA 1
ATOM 552 C C . LYS A 1 67 ? 6.938 -3.984 8.049 1.00 80.81 67 LYS A C 1
ATOM 554 O O . LYS A 1 67 ? 7.873 -4.559 7.497 1.00 80.81 67 LYS A O 1
ATOM 559 N N . LYS A 1 68 ? 6.198 -4.570 8.999 1.00 81.12 68 LYS A N 1
ATOM 560 C CA . LYS A 1 68 ? 6.334 -5.993 9.373 1.00 81.12 68 LYS A CA 1
ATOM 561 C C . LYS A 1 68 ? 5.789 -6.938 8.302 1.00 81.12 68 LYS A C 1
ATOM 563 O O . LYS A 1 68 ? 6.246 -8.073 8.221 1.00 81.12 68 LYS A O 1
ATOM 568 N N . TYR A 1 69 ? 4.844 -6.475 7.487 1.00 79.44 69 TYR A N 1
ATOM 569 C CA . TYR A 1 69 ? 4.157 -7.286 6.485 1.00 79.44 69 TYR A CA 1
ATOM 570 C C . TYR A 1 69 ? 4.336 -6.712 5.072 1.00 79.44 69 TYR A C 1
ATOM 572 O O . TYR A 1 69 ? 3.346 -6.298 4.461 1.00 79.44 69 TYR A O 1
ATOM 580 N N . PRO A 1 70 ? 5.568 -6.691 4.526 1.00 76.31 70 PRO A N 1
ATOM 581 C CA . PRO A 1 70 ? 5.794 -6.242 3.158 1.00 76.31 70 PRO A CA 1
ATOM 582 C C . PRO A 1 70 ? 5.029 -7.132 2.170 1.00 76.31 70 PRO A C 1
ATOM 584 O O . PRO A 1 70 ? 4.938 -8.346 2.352 1.00 76.31 70 PRO A O 1
ATOM 587 N N . GLY A 1 71 ? 4.478 -6.549 1.108 1.00 73.81 71 GLY A N 1
ATOM 588 C CA . GLY A 1 71 ? 3.776 -7.323 0.083 1.00 73.81 71 GLY A CA 1
ATOM 589 C C . GLY A 1 71 ? 3.478 -6.526 -1.178 1.00 73.81 71 GLY A C 1
ATOM 590 O O . GLY A 1 71 ? 4.006 -5.439 -1.333 1.00 73.81 71 GLY A O 1
ATOM 591 N N . PRO A 1 72 ? 2.670 -7.053 -2.109 1.00 71.00 72 PRO A N 1
ATOM 592 C CA . PRO A 1 72 ? 2.487 -6.432 -3.421 1.00 71.00 72 PRO A CA 1
ATOM 593 C C . PRO A 1 72 ? 1.389 -5.355 -3.469 1.00 71.00 72 PRO A C 1
ATOM 595 O O . PRO A 1 72 ? 1.246 -4.700 -4.498 1.00 71.00 72 PRO A O 1
ATOM 598 N N . TYR A 1 73 ? 0.603 -5.160 -2.403 1.00 74.69 73 TYR A N 1
ATOM 599 C CA . TYR A 1 73 ? -0.561 -4.271 -2.426 1.00 74.69 73 TYR A CA 1
ATOM 600 C C . TYR A 1 73 ? -0.197 -2.865 -1.922 1.00 74.69 73 TYR A C 1
ATOM 602 O O . TYR A 1 73 ? 0.281 -2.720 -0.793 1.00 74.69 73 TYR A O 1
ATOM 610 N N . PRO A 1 74 ? -0.429 -1.803 -2.710 1.00 77.62 74 PRO A N 1
ATOM 611 C CA . PRO A 1 74 ? -0.199 -0.433 -2.265 1.00 77.62 74 PRO A CA 1
ATOM 612 C C . PRO A 1 74 ? -1.227 -0.009 -1.209 1.00 77.62 74 PRO A C 1
ATOM 614 O O . PRO A 1 74 ? -2.396 -0.393 -1.272 1.00 77.62 74 PRO A O 1
ATOM 617 N N . VAL A 1 75 ? -0.799 0.832 -0.263 1.00 81.69 75 VAL A N 1
ATOM 618 C CA . VAL A 1 75 ? -1.639 1.294 0.853 1.00 81.69 75 VAL A CA 1
ATOM 619 C C . VAL A 1 75 ? -2.125 2.724 0.630 1.00 81.69 75 VAL A C 1
ATOM 621 O O . VAL A 1 75 ? -1.346 3.627 0.316 1.00 81.69 75 VAL A O 1
ATOM 624 N N . ILE A 1 76 ? -3.420 2.943 0.835 1.00 85.31 76 ILE A N 1
ATOM 625 C CA . ILE A 1 76 ? -4.071 4.250 0.811 1.00 85.31 76 ILE A CA 1
ATOM 626 C C . ILE A 1 76 ? -4.658 4.526 2.190 1.00 85.31 76 ILE A C 1
ATOM 628 O O . ILE A 1 7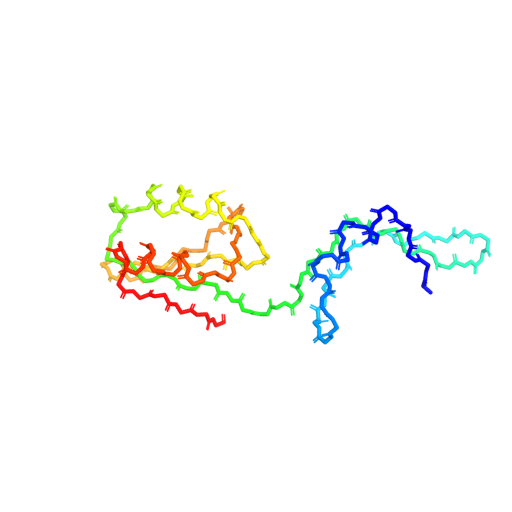6 ? -5.492 3.777 2.682 1.00 85.31 76 ILE A O 1
ATOM 632 N N . LEU A 1 77 ? -4.252 5.637 2.788 1.00 86.44 77 LEU A N 1
ATOM 633 C CA . LEU A 1 77 ? -4.780 6.153 4.039 1.00 86.44 77 LEU A CA 1
ATOM 634 C C . LEU A 1 77 ? -5.818 7.235 3.743 1.00 86.44 77 LEU A C 1
ATOM 636 O O . LEU A 1 77 ? -5.556 8.167 2.985 1.00 86.44 77 LEU A O 1
ATOM 640 N N . ARG A 1 78 ? -6.991 7.141 4.353 1.00 85.31 78 ARG A N 1
ATOM 641 C CA . ARG A 1 78 ? -8.033 8.163 4.301 1.00 85.31 78 ARG A CA 1
ATOM 642 C C . ARG A 1 78 ? -8.303 8.661 5.711 1.00 85.31 78 ARG A C 1
ATOM 644 O O . ARG A 1 78 ? -8.762 7.891 6.542 1.00 85.31 78 ARG A O 1
ATOM 651 N N . TYR A 1 79 ? -8.061 9.939 5.944 1.00 86.62 79 TYR A N 1
ATOM 652 C CA . TYR A 1 79 ? -8.338 10.616 7.203 1.00 86.62 79 TYR A CA 1
ATOM 653 C C . TYR A 1 79 ? -9.753 11.185 7.161 1.00 86.62 79 TYR A C 1
ATOM 655 O O . TYR A 1 79 ? -10.105 11.897 6.219 1.00 86.62 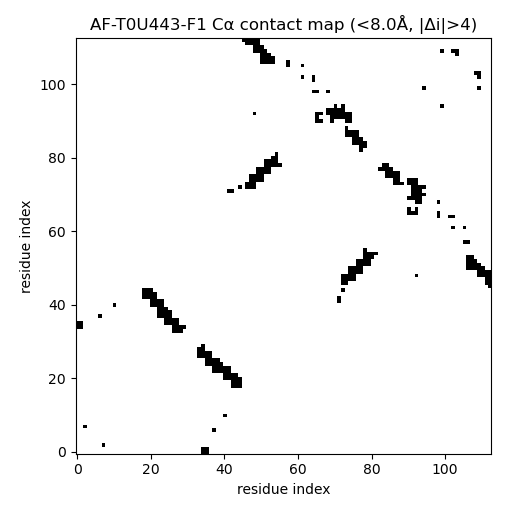79 TYR A O 1
ATOM 663 N N . GLU A 1 80 ? -10.584 10.816 8.129 1.00 81.69 80 GLU A N 1
ATOM 664 C CA . GLU A 1 80 ? -11.977 11.246 8.227 1.00 81.69 80 GLU A CA 1
ATOM 665 C C . GLU A 1 80 ? -12.088 12.670 8.773 1.00 81.69 80 GLU A C 1
ATOM 667 O O . GLU A 1 80 ? -12.878 13.442 8.230 1.00 81.69 80 GLU A O 1
ATOM 672 N N . ASP A 1 81 ? -11.242 13.034 9.743 1.00 81.50 81 ASP A N 1
ATOM 673 C CA . ASP A 1 81 ? -11.184 14.379 10.330 1.00 81.50 81 ASP A CA 1
ATOM 674 C C . ASP A 1 81 ? -10.845 15.443 9.270 1.00 81.50 81 ASP A C 1
ATOM 676 O O . ASP A 1 81 ? -11.623 16.361 9.019 1.00 81.50 81 ASP A O 1
ATOM 680 N N . GLU A 1 82 ? -9.759 15.234 8.518 1.00 80.25 82 GLU A N 1
ATOM 681 C CA . GLU A 1 82 ? -9.360 16.134 7.427 1.00 80.25 82 GLU A CA 1
ATOM 682 C C . GLU A 1 82 ? -10.058 15.842 6.081 1.00 80.25 82 GLU A C 1
ATOM 684 O O . GLU A 1 82 ? -9.813 16.532 5.087 1.00 80.25 82 GLU A O 1
ATOM 689 N N . LYS A 1 83 ? -10.878 14.780 5.989 1.00 80.56 83 LYS A N 1
ATOM 690 C CA . LYS A 1 83 ? -11.413 14.221 4.722 1.00 80.56 83 LYS A CA 1
ATOM 691 C C . LYS A 1 83 ? -10.346 14.054 3.628 1.00 80.56 83 LYS A C 1
ATOM 693 O O . LYS A 1 83 ? -10.633 14.138 2.431 1.00 80.56 83 LYS A O 1
ATOM 698 N N . LYS A 1 84 ? -9.106 13.793 4.031 1.00 80.75 84 LYS A N 1
ATOM 699 C CA . LYS A 1 84 ? -7.929 13.793 3.164 1.00 80.75 84 LYS A CA 1
ATOM 700 C C . LYS A 1 84 ? -7.514 12.371 2.839 1.00 80.75 84 LYS A C 1
ATOM 702 O O . LYS A 1 84 ? -7.523 11.500 3.699 1.00 80.75 84 LYS A O 1
ATOM 707 N N . THR A 1 85 ? -7.138 12.124 1.590 1.00 84.50 85 THR A N 1
ATOM 708 C CA . THR A 1 85 ? -6.648 10.809 1.162 1.00 84.50 85 THR A CA 1
ATOM 709 C C . THR A 1 85 ? -5.165 10.914 0.832 1.00 84.50 85 THR A C 1
ATOM 711 O O . THR A 1 85 ? -4.779 11.679 -0.049 1.00 84.50 85 THR A O 1
ATOM 714 N N . LEU A 1 86 ? -4.334 10.154 1.541 1.00 82.50 86 LEU A N 1
ATOM 715 C CA . LEU A 1 86 ? -2.908 10.004 1.288 1.00 82.50 86 LEU A CA 1
ATOM 716 C C . LEU A 1 86 ? -2.610 8.592 0.804 1.00 82.50 86 LEU A C 1
ATOM 718 O O . LEU A 1 86 ? -2.831 7.612 1.505 1.00 82.50 86 LEU A O 1
ATOM 722 N N . GLN A 1 87 ? -2.014 8.488 -0.375 1.00 81.50 87 GLN A N 1
ATOM 723 C CA . GLN A 1 87 ? -1.400 7.242 -0.805 1.00 81.50 87 GLN A CA 1
ATOM 724 C C . GLN A 1 87 ? 0.003 7.138 -0.203 1.00 81.50 87 GLN A C 1
ATOM 726 O O . GLN A 1 87 ? 0.832 8.029 -0.412 1.00 81.50 87 GLN A O 1
ATOM 731 N N . LEU A 1 88 ? 0.291 6.044 0.503 1.00 78.56 88 LEU A N 1
ATOM 732 C CA . LEU A 1 88 ? 1.642 5.784 0.985 1.00 78.56 88 LEU A CA 1
ATOM 733 C C . LEU A 1 88 ? 2.528 5.372 -0.194 1.00 78.56 88 LEU A C 1
ATOM 735 O O . LEU A 1 88 ? 2.363 4.309 -0.790 1.00 78.56 88 LEU A O 1
ATOM 739 N N . LYS A 1 89 ? 3.488 6.231 -0.541 1.00 68.62 89 LYS A N 1
ATOM 740 C CA . LYS A 1 89 ? 4.514 5.928 -1.544 1.00 68.62 89 LYS A CA 1
ATOM 741 C C . LYS A 1 89 ? 5.663 5.177 -0.870 1.00 68.62 89 LYS A C 1
ATOM 743 O O . LYS A 1 89 ? 6.199 5.653 0.125 1.00 68.62 89 LYS A O 1
ATOM 748 N N . GLY A 1 90 ? 6.022 4.009 -1.401 1.00 69.88 90 GLY A N 1
ATOM 749 C CA . GLY A 1 90 ? 7.098 3.162 -0.865 1.00 69.88 90 GLY A CA 1
ATOM 750 C C . GLY A 1 90 ? 6.674 2.186 0.237 1.00 69.88 90 GLY A C 1
ATOM 751 O O . GLY A 1 90 ? 7.496 1.382 0.663 1.00 69.88 90 GLY A O 1
ATOM 752 N N . TYR A 1 91 ? 5.404 2.206 0.660 1.00 71.94 91 TYR A N 1
ATOM 753 C CA . TYR A 1 91 ? 4.845 1.183 1.543 1.00 71.94 91 TYR A CA 1
ATOM 754 C C . TYR A 1 91 ? 3.879 0.309 0.762 1.00 71.94 91 TYR A C 1
ATOM 756 O O . TYR A 1 91 ? 2.911 0.782 0.165 1.00 71.94 91 TYR A O 1
ATOM 764 N N . THR A 1 92 ? 4.163 -0.981 0.785 1.00 75.12 92 THR A N 1
ATOM 765 C CA . THR A 1 92 ? 3.365 -2.010 0.143 1.00 75.12 92 THR A CA 1
ATOM 766 C C . THR A 1 92 ? 3.210 -3.147 1.137 1.00 75.12 92 THR A C 1
ATOM 768 O O . THR A 1 92 ? 4.150 -3.479 1.861 1.00 75.12 92 THR A O 1
ATOM 771 N N . VAL A 1 93 ? 2.004 -3.692 1.234 1.00 80.62 93 VAL A N 1
ATOM 772 C CA . VAL A 1 93 ? 1.674 -4.731 2.208 1.00 80.62 93 VAL A CA 1
ATOM 773 C C . VAL A 1 93 ? 1.065 -5.939 1.550 1.00 80.62 93 VAL A C 1
ATOM 775 O O . VAL A 1 93 ? 0.588 -5.877 0.419 1.00 80.62 93 VAL A O 1
ATOM 778 N N . GLN A 1 94 ? 1.100 -7.065 2.249 1.00 75.81 94 GLN A N 1
ATOM 779 C CA . GLN A 1 94 ? 0.367 -8.250 1.832 1.00 75.81 94 GLN A CA 1
ATOM 780 C C . GLN A 1 94 ? -1.031 -8.272 2.449 1.00 75.81 94 GLN A C 1
ATOM 782 O O . GLN A 1 94 ? -1.249 -7.817 3.571 1.00 75.81 94 GLN A O 1
ATOM 787 N N . LYS A 1 95 ? -1.988 -8.834 1.709 1.00 71.06 95 LYS A N 1
ATOM 788 C CA . LYS A 1 95 ? -3.332 -9.128 2.208 1.00 71.06 95 LYS A CA 1
ATOM 789 C C . LYS A 1 95 ? -3.232 -10.233 3.256 1.00 71.06 95 LYS A C 1
ATOM 791 O O . LYS A 1 95 ? -3.083 -11.399 2.900 1.00 71.06 95 LYS A O 1
ATOM 796 N N . ASN A 1 96 ? -3.273 -9.852 4.529 1.00 74.81 96 ASN A N 1
ATOM 797 C CA . ASN A 1 96 ? -3.178 -10.782 5.643 1.00 74.81 96 ASN A CA 1
ATOM 798 C C . ASN A 1 96 ? -4.241 -10.447 6.687 1.00 74.81 96 ASN A C 1
ATOM 800 O O . ASN A 1 96 ? -4.318 -9.305 7.137 1.00 74.81 96 ASN A O 1
ATOM 804 N N . LYS A 1 97 ? -5.021 -11.449 7.105 1.00 74.19 97 LYS A N 1
ATOM 805 C CA . LYS A 1 97 ? -6.105 -11.252 8.081 1.00 74.19 97 LYS A CA 1
ATOM 806 C C . LYS A 1 97 ? -5.599 -10.721 9.423 1.00 74.19 97 LYS A C 1
ATOM 808 O O . LYS A 1 97 ? -6.283 -9.929 10.048 1.00 74.19 97 LYS A O 1
ATOM 813 N N . GLU A 1 98 ? -4.400 -11.118 9.844 1.00 77.50 98 GLU A N 1
ATOM 814 C CA . GLU A 1 98 ? -3.777 -10.616 11.078 1.00 77.50 98 GLU A CA 1
ATOM 815 C C . GLU A 1 98 ? -3.450 -9.121 10.994 1.00 77.50 98 GLU A C 1
ATOM 817 O O . GLU A 1 98 ? -3.669 -8.383 11.947 1.00 77.50 98 GLU A O 1
ATOM 822 N N . LEU A 1 99 ? -2.981 -8.658 9.830 1.00 79.75 99 LEU A N 1
ATOM 823 C CA . LEU A 1 99 ? -2.721 -7.240 9.591 1.00 79.75 99 LEU A CA 1
ATOM 824 C C . LEU A 1 99 ? -4.031 -6.451 9.567 1.00 79.75 99 LEU A C 1
ATOM 826 O O . LEU A 1 99 ? -4.085 -5.353 10.108 1.00 79.75 99 LEU A O 1
ATOM 830 N N . GLU A 1 100 ? -5.091 -7.006 8.974 1.00 75.38 100 GLU A N 1
ATOM 831 C CA . GLU A 1 100 ? -6.422 -6.403 9.054 1.00 75.38 100 GLU A CA 1
ATOM 832 C C . GLU A 1 100 ? -6.910 -6.293 10.488 1.00 75.38 100 GLU A C 1
ATOM 834 O O . GLU A 1 100 ? -7.474 -5.263 10.823 1.00 75.38 100 GLU A O 1
ATOM 839 N N . ASP A 1 101 ? -6.708 -7.318 11.314 1.00 80.00 101 ASP A N 1
ATOM 840 C CA . ASP A 1 101 ? -7.184 -7.349 12.696 1.00 80.00 101 ASP A CA 1
ATOM 841 C C . ASP A 1 101 ? -6.411 -6.364 13.588 1.00 80.00 101 ASP A C 1
ATOM 843 O O . ASP A 1 101 ? -7.027 -5.541 14.269 1.00 80.00 101 ASP A O 1
ATOM 847 N N . GLU A 1 102 ? -5.073 -6.337 13.482 1.00 80.88 102 GLU A N 1
ATOM 848 C CA . GLU A 1 102 ? -4.237 -5.332 14.155 1.00 80.88 102 GLU A CA 1
ATOM 849 C C . GLU A 1 102 ? -4.620 -3.916 13.722 1.00 80.88 102 GLU A C 1
ATOM 851 O O . GLU A 1 102 ? -4.767 -3.022 14.555 1.00 80.88 102 GLU A O 1
ATOM 856 N N . LEU A 1 103 ? -4.822 -3.700 12.419 1.00 79.81 103 LEU A N 1
ATOM 857 C CA . LEU A 1 103 ? -5.230 -2.395 11.920 1.00 79.81 103 LEU A CA 1
ATOM 858 C C . LEU A 1 103 ? -6.648 -2.060 12.347 1.00 79.81 103 LEU A C 1
ATOM 860 O O . LEU A 1 103 ? -6.881 -0.937 12.752 1.00 79.81 103 LEU A O 1
ATOM 864 N N . LYS A 1 104 ? -7.595 -2.990 12.322 1.00 76.38 104 LYS A N 1
ATOM 865 C CA . LYS A 1 104 ? -8.993 -2.752 12.704 1.00 76.38 104 LYS A CA 1
ATOM 866 C C . LYS A 1 104 ? -9.139 -2.300 14.157 1.00 76.38 104 LYS A C 1
ATOM 868 O O . LYS A 1 104 ? -10.095 -1.600 14.471 1.00 76.38 104 LYS A O 1
ATOM 873 N N . ASN A 1 105 ? -8.192 -2.653 15.024 1.00 78.12 105 ASN A N 1
ATOM 874 C CA . ASN A 1 105 ? -8.157 -2.151 16.396 1.00 78.12 105 ASN A CA 1
ATOM 875 C C . ASN A 1 105 ? -7.640 -0.696 16.499 1.00 78.12 105 ASN A C 1
ATOM 877 O O . ASN A 1 105 ? -7.910 -0.004 17.476 1.00 78.12 105 ASN A O 1
ATOM 881 N N . LEU A 1 106 ? -6.904 -0.222 15.489 1.00 77.94 106 LEU A N 1
ATOM 882 C CA . LEU A 1 106 ? -6.262 1.101 15.440 1.00 77.94 106 LEU A CA 1
ATOM 883 C C . LEU A 1 106 ? -6.951 2.068 14.455 1.00 77.94 106 LEU A C 1
ATOM 885 O O . LEU A 1 106 ? -6.814 3.287 14.561 1.00 77.94 106 LEU A O 1
ATOM 889 N N . VAL A 1 107 ? -7.665 1.531 13.466 1.00 80.81 107 VAL A N 1
ATOM 890 C CA . VAL A 1 107 ? -8.246 2.224 12.311 1.00 80.81 107 VAL A CA 1
ATOM 891 C C . VAL A 1 107 ? -9.741 1.930 12.252 1.00 80.81 107 VAL A C 1
ATOM 893 O O . VAL A 1 107 ? -10.190 0.857 12.639 1.00 80.81 107 VAL A O 1
ATOM 896 N N . MET A 1 108 ? -10.540 2.858 11.733 1.00 77.44 108 MET A N 1
ATOM 897 C CA . MET A 1 108 ? -11.994 2.681 11.717 1.00 77.44 108 MET A CA 1
ATOM 898 C C . MET A 1 108 ? -12.441 1.594 10.742 1.00 77.44 108 MET A C 1
ATOM 900 O O . MET A 1 108 ? -13.393 0.860 11.008 1.00 77.44 108 MET A O 1
ATOM 904 N N . LYS A 1 109 ? -11.797 1.522 9.571 1.00 77.12 109 LYS A N 1
ATOM 905 C CA . LYS A 1 109 ? -12.200 0.596 8.510 1.00 77.12 109 LYS A CA 1
ATOM 906 C C . LYS A 1 109 ? -11.046 0.272 7.574 1.00 77.12 109 LYS A C 1
ATOM 908 O O . LYS A 1 109 ? -10.393 1.178 7.068 1.00 77.12 109 LYS A O 1
ATOM 913 N N . THR A 1 110 ? -10.842 -1.005 7.286 1.00 80.62 110 THR A N 1
ATOM 914 C CA . THR A 1 110 ? -9.953 -1.478 6.220 1.00 80.62 110 THR A CA 1
ATOM 915 C C . THR A 1 110 ? -10.797 -2.013 5.063 1.00 80.62 110 THR A C 1
ATOM 917 O O . THR A 1 110 ? -11.824 -2.661 5.269 1.00 80.62 110 THR A O 1
ATOM 920 N N . ILE A 1 111 ? -10.433 -1.676 3.826 1.00 75.44 111 ILE A N 1
ATOM 921 C CA . ILE A 1 111 ? -11.151 -2.080 2.612 1.00 75.44 111 ILE A CA 1
ATOM 922 C C . ILE A 1 111 ? -10.120 -2.468 1.551 1.00 75.44 111 ILE A C 1
ATOM 924 O O . ILE A 1 111 ? -9.229 -1.689 1.231 1.00 75.44 111 ILE A O 1
ATOM 928 N N . TYR A 1 112 ? -10.270 -3.648 0.956 1.00 70.06 112 TYR A N 1
ATOM 929 C CA . TYR A 1 112 ? -9.518 -4.041 -0.238 1.00 70.06 112 TYR A CA 1
ATOM 930 C C . TYR A 1 112 ? -10.338 -3.668 -1.468 1.00 70.06 112 TYR A C 1
ATOM 932 O O . TYR A 1 112 ? -11.481 -4.117 -1.591 1.00 70.06 112 TYR A O 1
ATOM 940 N N . ARG A 1 113 ? -9.798 -2.814 -2.339 1.00 61.56 113 ARG A N 1
ATOM 941 C CA . ARG A 1 113 ? -10.481 -2.384 -3.564 1.00 61.56 113 ARG A CA 1
ATOM 942 C C . ARG A 1 113 ? -9.507 -2.084 -4.681 1.00 61.56 113 ARG A C 1
ATOM 944 O O . ARG A 1 113 ? -8.574 -1.301 -4.413 1.00 61.56 113 ARG A O 1
#

Nearest PDB structures (foldseek):
  4iqj-assembly1_B  TM=6.019E-01  e=1.386E-02  Thermus aquaticus
  2hpi-assembly1_A  TM=4.491E-01  e=3.641E-03  Thermus aquaticus
  4iqj-assembly1_D  TM=4.939E-01  e=6.059E-03  Thermus aquaticus
  3e0d-assembly2_B  TM=4.850E-01  e=8.331E-03  Thermus aquaticus
  6p4o-assembly2_D  TM=2.437E-01  e=7.179E-01  Sulfurisphaera tokodaii str. 7

Mean predicted aligned error: 12.72 Å

Sequence (113 aa):
MTLFPETYNRFSSLIKEGGFYYLTGKIQERDGRLQMILAEAQLATNEKFWIQLLDHRQDKTILSILKKYPGPYPVILRYEDEKKTLQLKGYTVQKNKELEDELKNLVMKTIYR